Protein AF-G8PIM6-F1 (afdb_monomer)

Secondary structure (DSSP, 8-state):
--------HHHHHHHHHHHHHHHHHHHHHHHIIIIIHHHHHHH-TTSTTSS---HHHHHHHHHHHHHHHHIIIIIHHHHHHHH-S-HHHHHHHHHHHHIIIIIHHHHHHHHTT-S-HHHHHHHHHHHHHHHHHHHHHHHHHHHH-

Structure (mmCIF, N/CA/C/O backbone):
data_AF-G8PIM6-F1
#
_entry.id   AF-G8PIM6-F1
#
loop_
_atom_site.group_PDB
_atom_site.id
_atom_site.type_symbol
_atom_site.label_atom_id
_atom_site.label_alt_id
_atom_site.label_comp_id
_atom_site.label_asym_id
_atom_site.label_entity_id
_atom_site.label_seq_id
_atom_site.pdbx_PDB_ins_code
_atom_site.Cartn_x
_atom_site.Cartn_y
_atom_site.Cartn_z
_atom_site.occupancy
_atom_site.B_iso_or_equiv
_atom_site.auth_seq_id
_atom_site.auth_comp_id
_atom_site.auth_asym_id
_atom_site.auth_atom_id
_atom_site.pdbx_PDB_model_num
ATOM 1 N N . MET A 1 1 ? -19.333 8.752 31.964 1.00 38.66 1 MET A N 1
ATOM 2 C CA . MET A 1 1 ? -19.329 7.582 31.062 1.00 38.66 1 MET A CA 1
ATOM 3 C C . MET A 1 1 ? -20.083 7.972 29.807 1.00 38.66 1 MET A C 1
ATOM 5 O O . MET A 1 1 ? -21.303 8.022 29.828 1.00 38.66 1 MET A O 1
ATOM 9 N N . THR A 1 2 ? -19.367 8.372 28.760 1.00 42.97 2 THR A N 1
ATOM 10 C CA . THR A 1 2 ? -19.962 8.705 27.463 1.00 42.97 2 THR A CA 1
ATOM 11 C C . THR A 1 2 ? -20.347 7.395 26.793 1.00 42.97 2 THR A C 1
ATOM 13 O O . THR A 1 2 ? -19.487 6.557 26.529 1.00 42.97 2 THR A O 1
ATOM 16 N N . THR A 1 3 ? -21.640 7.189 26.579 1.00 43.97 3 THR A N 1
ATOM 17 C CA . THR A 1 3 ? -22.185 6.085 25.795 1.00 43.97 3 THR A CA 1
ATOM 18 C C . THR A 1 3 ? -21.666 6.205 24.363 1.00 43.97 3 THR A C 1
ATOM 20 O O . THR A 1 3 ? -22.180 6.974 23.555 1.00 43.97 3 THR A O 1
ATOM 23 N N . LEU A 1 4 ? -20.589 5.476 24.061 1.00 48.19 4 LEU A N 1
ATOM 24 C CA . LEU A 1 4 ? -20.161 5.208 22.693 1.00 48.19 4 LEU A CA 1
ATOM 25 C C . LEU A 1 4 ? -21.337 4.525 21.996 1.00 48.19 4 LEU A C 1
ATOM 27 O O . LEU A 1 4 ? -21.729 3.425 22.387 1.00 48.19 4 LEU A O 1
ATOM 31 N N . ALA A 1 5 ? -21.934 5.206 21.017 1.00 52.16 5 ALA A N 1
ATOM 32 C CA . ALA A 1 5 ? -22.929 4.606 20.144 1.00 52.16 5 ALA A CA 1
ATOM 33 C C . ALA A 1 5 ? -22.382 3.267 19.632 1.00 52.16 5 ALA A C 1
ATOM 35 O O . ALA A 1 5 ? -21.228 3.201 19.203 1.00 52.16 5 ALA A O 1
ATOM 36 N N . LEU A 1 6 ? -23.193 2.209 19.732 1.00 51.06 6 LEU A N 1
ATOM 37 C CA . LEU A 1 6 ? -22.855 0.889 19.212 1.00 51.06 6 LEU A CA 1
ATOM 38 C C . LEU A 1 6 ? -22.619 1.021 17.712 1.00 51.06 6 LEU A C 1
ATOM 40 O O . LEU A 1 6 ? -23.542 1.166 16.910 1.00 51.06 6 LEU A O 1
ATOM 44 N N . SER A 1 7 ? -21.342 1.040 17.387 1.00 63.12 7 SER A N 1
ATOM 45 C CA . SER A 1 7 ? -20.812 1.097 16.049 1.00 63.12 7 SER A CA 1
ATOM 46 C C . SER A 1 7 ? -21.284 -0.148 15.275 1.00 63.12 7 SER A C 1
ATOM 48 O O . SER A 1 7 ? -21.424 -1.228 15.855 1.00 63.12 7 SER A O 1
ATOM 50 N N . ASN A 1 8 ? -21.638 -0.008 13.992 1.00 85.44 8 ASN A N 1
ATOM 51 C CA . ASN A 1 8 ? -22.000 -1.135 13.131 1.00 85.44 8 ASN A CA 1
ATOM 52 C C . ASN A 1 8 ? -20.738 -1.590 12.381 1.00 85.44 8 ASN A C 1
ATOM 54 O O . ASN A 1 8 ? -20.451 -1.064 11.296 1.00 85.44 8 ASN A O 1
ATOM 58 N N . PRO A 1 9 ? -20.002 -2.593 12.901 1.00 87.44 9 PRO A N 1
ATOM 59 C CA . PRO A 1 9 ? -18.700 -2.981 12.367 1.00 87.44 9 PRO A CA 1
ATOM 60 C C . PRO A 1 9 ? -18.779 -3.436 10.908 1.00 87.44 9 PRO A C 1
ATOM 62 O O . PRO A 1 9 ? -17.845 -3.213 10.144 1.00 87.44 9 PRO A O 1
ATOM 65 N N . LYS A 1 10 ? -19.916 -4.000 10.475 1.00 91.62 10 LYS A N 1
ATOM 66 C CA . LYS A 1 10 ? -20.122 -4.394 9.074 1.00 91.62 10 LYS A CA 1
ATOM 67 C C . LYS A 1 10 ? -20.149 -3.177 8.155 1.00 91.62 10 LYS A C 1
ATOM 69 O O . LYS A 1 10 ? -19.496 -3.174 7.117 1.00 91.62 10 LYS A O 1
ATOM 74 N N . ARG A 1 11 ? -20.891 -2.132 8.533 1.00 93.25 11 ARG A N 1
ATOM 75 C CA . ARG A 1 11 ? -20.965 -0.890 7.749 1.00 93.25 11 ARG A CA 1
ATOM 76 C C . ARG A 1 11 ? -19.604 -0.197 7.700 1.00 93.25 11 ARG A C 1
ATOM 78 O O . ARG A 1 11 ? -19.204 0.270 6.638 1.00 93.25 11 ARG A O 1
ATOM 85 N N . ALA A 1 12 ? -18.903 -0.163 8.829 1.00 94.81 12 ALA A N 1
ATOM 86 C CA . ALA A 1 12 ? -17.561 0.393 8.934 1.00 94.81 12 ALA A CA 1
ATOM 87 C C . ALA A 1 12 ? -16.558 -0.353 8.035 1.00 94.81 12 ALA A C 1
ATOM 89 O O . ALA A 1 12 ? -15.798 0.282 7.305 1.00 94.81 12 ALA A O 1
ATOM 90 N N . PHE A 1 13 ? -16.610 -1.688 8.021 1.00 96.12 13 PHE A N 1
ATOM 91 C CA . PHE A 1 13 ? -15.768 -2.521 7.163 1.00 96.12 13 PHE A CA 1
ATOM 92 C C . PHE A 1 13 ? -16.004 -2.235 5.679 1.00 96.12 13 PHE A C 1
ATOM 94 O O . PHE A 1 13 ? -15.063 -1.929 4.954 1.00 96.12 13 PHE A O 1
ATOM 101 N N . TRP A 1 14 ? -17.259 -2.256 5.225 1.00 96.00 14 TRP A N 1
ATOM 102 C CA . TRP A 1 14 ? -17.572 -1.997 3.817 1.00 96.00 14 TRP A CA 1
ATOM 103 C C . TRP A 1 14 ? -17.249 -0.566 3.383 1.00 96.00 14 TRP A C 1
ATOM 105 O O . TRP A 1 14 ? -16.822 -0.353 2.249 1.00 96.00 14 TRP A O 1
ATOM 115 N N . LEU A 1 15 ? -17.384 0.409 4.285 1.00 96.00 15 LEU A N 1
ATOM 116 C CA . LEU A 1 15 ? -16.917 1.770 4.033 1.00 96.00 15 LEU A CA 1
ATOM 117 C C . LEU A 1 15 ? -15.394 1.811 3.848 1.00 96.00 15 LEU A C 1
ATOM 119 O O . LEU A 1 15 ? -14.918 2.470 2.928 1.00 96.00 15 LEU A O 1
ATOM 123 N N . ALA A 1 16 ? -14.633 1.091 4.679 1.00 97.50 16 ALA A N 1
ATOM 124 C CA . ALA A 1 16 ? -13.185 0.983 4.519 1.00 97.50 16 ALA A CA 1
ATOM 125 C C . ALA A 1 16 ? -12.804 0.314 3.191 1.00 97.50 16 ALA A C 1
ATOM 127 O O . ALA A 1 16 ? -11.926 0.826 2.503 1.00 97.50 16 ALA A O 1
ATOM 128 N N . VAL A 1 17 ? -13.498 -0.764 2.798 1.00 97.88 17 VAL A N 1
ATOM 129 C CA . VAL A 1 17 ? -13.296 -1.432 1.499 1.00 97.88 17 VAL A CA 1
ATOM 130 C C . VAL A 1 17 ? -13.505 -0.449 0.350 1.00 97.88 17 VAL A C 1
ATOM 132 O O . VAL A 1 17 ? -12.644 -0.345 -0.515 1.00 97.88 17 VAL A O 1
ATOM 135 N N . LEU A 1 18 ? -14.608 0.308 0.350 1.00 97.56 18 LEU A N 1
ATOM 136 C CA . LEU A 1 18 ? -14.909 1.266 -0.715 1.00 97.56 18 LEU A CA 1
ATOM 137 C C . LEU A 1 18 ? -13.858 2.381 -0.806 1.00 97.56 18 LEU A C 1
ATOM 139 O O . LEU A 1 18 ? -13.392 2.710 -1.895 1.00 97.56 18 LEU A O 1
ATOM 143 N N . LEU A 1 19 ? -13.474 2.959 0.333 1.00 98.12 19 LEU A N 1
ATOM 144 C CA . LEU A 1 19 ? -12.471 4.023 0.372 1.00 98.12 19 LEU A CA 1
ATOM 145 C C . LEU A 1 19 ? -11.092 3.517 -0.066 1.00 98.12 19 LEU A C 1
ATOM 147 O O . LEU A 1 19 ? -10.416 4.196 -0.835 1.00 98.12 19 LEU A O 1
ATOM 151 N N . ASN A 1 20 ? -10.700 2.316 0.366 1.00 98.31 20 ASN A N 1
ATOM 152 C CA . ASN A 1 20 ? -9.453 1.696 -0.071 1.00 98.31 20 ASN A CA 1
ATOM 153 C C . ASN A 1 20 ? -9.490 1.293 -1.541 1.00 98.31 20 ASN A C 1
ATOM 155 O O . ASN A 1 20 ? -8.467 1.410 -2.202 1.00 98.31 20 ASN A O 1
ATOM 159 N N . PHE A 1 21 ? -10.642 0.882 -2.073 1.00 97.75 21 PHE A N 1
ATOM 160 C CA . PHE A 1 21 ? -10.794 0.616 -3.500 1.00 97.75 21 PHE A CA 1
ATOM 161 C C . PHE A 1 21 ? -10.464 1.860 -4.325 1.00 97.75 21 PHE A C 1
ATOM 163 O O . PHE A 1 21 ? -9.625 1.795 -5.219 1.00 97.75 21 PHE A O 1
ATOM 170 N N . LEU A 1 22 ? -11.049 3.009 -3.972 1.00 97.56 22 LEU A N 1
ATOM 171 C CA . LEU A 1 22 ? -10.759 4.281 -4.637 1.00 97.56 22 LEU A CA 1
ATOM 172 C C . LEU A 1 22 ? -9.296 4.705 -4.462 1.00 97.56 22 LEU A C 1
ATOM 174 O O . LEU A 1 22 ? -8.651 5.096 -5.432 1.00 97.56 22 LEU A O 1
ATOM 178 N N . TRP A 1 23 ? -8.775 4.628 -3.236 1.00 98.00 23 TRP A N 1
ATOM 179 C CA . TRP A 1 23 ? -7.416 5.057 -2.913 1.00 98.00 23 TRP A CA 1
ATOM 180 C C . TRP A 1 23 ? -6.348 4.220 -3.623 1.00 98.00 23 TRP A C 1
ATOM 182 O O . TRP A 1 23 ? -5.474 4.784 -4.277 1.00 98.00 23 TRP A O 1
ATOM 192 N N . ILE A 1 24 ? -6.428 2.891 -3.513 1.00 97.25 24 ILE A N 1
ATOM 193 C CA . ILE A 1 24 ? -5.431 1.977 -4.078 1.00 97.25 24 ILE A CA 1
ATOM 194 C C . ILE A 1 24 ? -5.437 2.079 -5.599 1.00 97.25 24 ILE A C 1
ATOM 196 O O . ILE A 1 24 ? -4.378 2.318 -6.158 1.00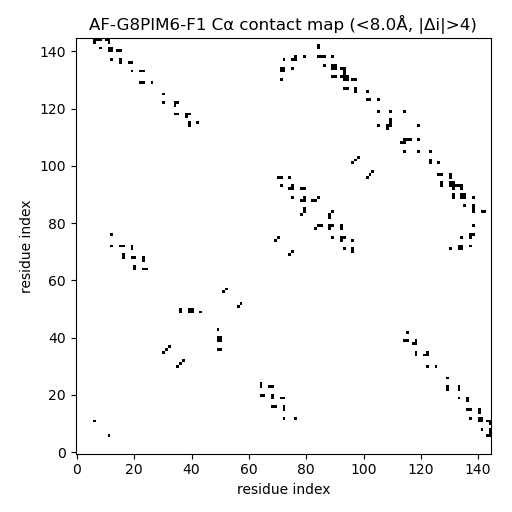 97.25 24 ILE A O 1
ATOM 200 N N . ASN A 1 25 ? -6.603 2.032 -6.259 1.00 95.69 25 ASN A N 1
ATOM 201 C CA . ASN A 1 25 ? -6.664 2.173 -7.720 1.00 95.69 25 ASN A CA 1
ATOM 202 C C . ASN A 1 25 ? -6.082 3.524 -8.176 1.00 95.69 25 ASN A C 1
ATOM 204 O O . ASN A 1 25 ? -5.278 3.580 -9.102 1.00 95.69 25 ASN A O 1
ATOM 208 N N . ALA A 1 26 ? -6.447 4.634 -7.521 1.00 95.81 26 ALA A N 1
ATOM 209 C CA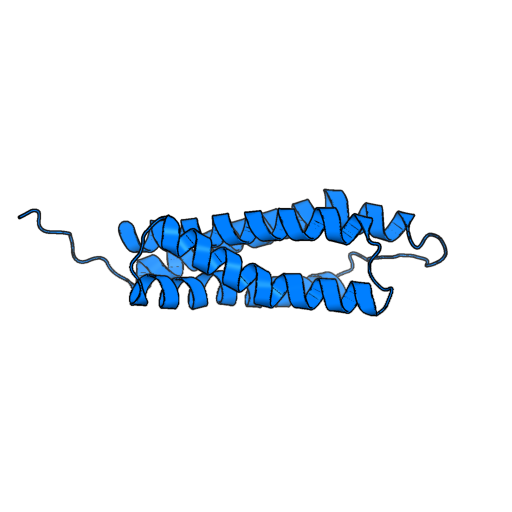 . ALA A 1 26 ? -5.924 5.952 -7.887 1.00 95.81 26 ALA A CA 1
ATOM 210 C C . ALA A 1 26 ? -4.398 6.048 -7.702 1.00 95.81 26 ALA A C 1
ATOM 212 O O . ALA A 1 26 ? -3.701 6.609 -8.550 1.00 95.81 26 ALA A O 1
ATOM 213 N N . SER A 1 27 ? -3.884 5.492 -6.604 1.00 96.44 27 SER A N 1
ATOM 214 C CA . SER A 1 27 ? -2.455 5.468 -6.285 1.00 96.44 27 SER A CA 1
ATOM 215 C C . SER A 1 27 ? -1.663 4.549 -7.224 1.00 96.44 27 SER A C 1
ATOM 217 O O . SER A 1 27 ? -0.623 4.964 -7.737 1.00 96.44 27 SER A O 1
ATOM 219 N N . GLU A 1 28 ? -2.172 3.352 -7.523 1.00 93.25 28 GLU A N 1
ATOM 220 C CA . GLU A 1 28 ? -1.612 2.395 -8.484 1.00 93.25 28 GLU A CA 1
ATOM 221 C C . GLU A 1 28 ? -1.535 3.019 -9.888 1.00 93.25 28 GLU A C 1
ATOM 223 O O . GLU A 1 28 ? -0.450 3.057 -10.472 1.00 93.25 28 GLU A O 1
ATOM 228 N N . VAL A 1 29 ? -2.627 3.615 -10.392 1.00 93.12 29 VAL A N 1
ATOM 229 C CA . VAL A 1 29 ? -2.657 4.358 -11.672 1.00 93.12 29 VAL A CA 1
ATOM 230 C C . VAL A 1 29 ? -1.619 5.462 -11.688 1.00 93.12 29 VAL A C 1
ATOM 232 O O . VAL A 1 29 ? -0.796 5.524 -12.604 1.00 93.12 29 VAL A O 1
ATOM 235 N N . PHE A 1 30 ? -1.618 6.323 -10.675 1.00 95.06 30 PHE A N 1
ATOM 236 C CA . PHE A 1 30 ? -0.667 7.420 -10.616 1.00 95.06 30 PHE A CA 1
ATOM 237 C C . PHE A 1 30 ? 0.779 6.911 -10.613 1.00 95.06 30 PHE A C 1
ATOM 239 O O . PHE A 1 30 ? 1.576 7.312 -11.461 1.00 95.06 30 PHE A O 1
ATOM 246 N N . ARG A 1 31 ? 1.120 5.991 -9.705 1.00 94.50 31 ARG A N 1
ATOM 247 C CA . ARG A 1 31 ? 2.472 5.435 -9.569 1.00 94.50 31 ARG A CA 1
ATOM 248 C C . ARG A 1 31 ? 2.923 4.729 -10.846 1.00 94.50 31 ARG A C 1
ATOM 250 O O . ARG A 1 31 ? 4.087 4.856 -11.240 1.00 94.50 31 ARG A O 1
ATOM 257 N N . TYR A 1 32 ? 2.019 4.001 -11.493 1.00 91.81 32 TYR A N 1
ATOM 258 C CA . TYR A 1 32 ? 2.309 3.268 -12.712 1.00 91.81 32 TYR A CA 1
ATOM 259 C C . TYR A 1 32 ? 2.624 4.205 -13.880 1.00 91.81 32 TYR A C 1
ATOM 261 O O . TYR A 1 32 ? 3.702 4.107 -14.468 1.00 91.81 32 TYR A O 1
ATOM 269 N N . PHE A 1 33 ? 1.729 5.148 -14.184 1.00 93.31 33 PHE A N 1
ATOM 270 C CA . PHE A 1 33 ? 1.896 6.043 -15.330 1.00 93.31 33 PHE A CA 1
ATOM 271 C C . PHE A 1 33 ? 2.962 7.117 -15.108 1.00 93.31 33 PHE A C 1
ATOM 273 O O . PHE A 1 33 ? 3.679 7.457 -16.046 1.00 93.31 33 PHE A O 1
ATOM 280 N N . ALA A 1 34 ? 3.092 7.644 -13.889 1.00 94.69 34 ALA A N 1
ATOM 281 C CA . ALA A 1 34 ? 4.050 8.709 -13.609 1.00 94.69 34 ALA A CA 1
ATOM 282 C C . ALA A 1 34 ? 5.494 8.198 -13.497 1.00 94.69 34 ALA A C 1
ATOM 284 O O . ALA A 1 34 ? 6.420 8.929 -13.843 1.00 94.69 34 ALA A O 1
ATOM 285 N N . PHE A 1 35 ? 5.700 6.959 -13.029 1.00 93.31 35 PHE A N 1
ATOM 286 C CA . PHE A 1 35 ? 7.043 6.457 -12.718 1.00 93.31 35 PHE A CA 1
ATOM 287 C C . PHE A 1 35 ? 7.347 5.100 -13.348 1.00 93.31 35 PHE A C 1
ATOM 289 O O . PHE A 1 35 ? 8.304 4.991 -14.112 1.00 93.31 35 PHE A O 1
ATOM 296 N N . VAL A 1 36 ? 6.560 4.060 -13.053 1.00 90.50 36 VAL A N 1
ATOM 297 C CA . VAL A 1 36 ? 6.929 2.680 -13.420 1.00 90.50 36 VAL A CA 1
ATOM 298 C C . VAL A 1 36 ? 7.001 2.500 -14.935 1.00 90.50 36 VAL A C 1
ATOM 300 O O . VAL A 1 36 ? 8.025 2.050 -15.440 1.00 90.50 36 VAL A O 1
ATOM 303 N N . MET A 1 37 ? 5.959 2.876 -15.677 1.00 91.06 37 MET A N 1
ATOM 304 C CA . MET A 1 37 ? 5.926 2.714 -17.132 1.00 91.06 37 MET A CA 1
ATOM 305 C C . MET A 1 37 ? 7.041 3.514 -17.834 1.00 91.06 37 MET A C 1
ATOM 307 O O . MET A 1 37 ? 7.770 2.904 -18.621 1.00 91.06 37 MET A O 1
ATOM 311 N N . PRO A 1 38 ? 7.237 4.826 -17.573 1.00 92.06 38 PRO A N 1
ATOM 312 C CA . PRO A 1 38 ? 8.329 5.583 -18.186 1.00 92.06 38 PRO A CA 1
ATOM 313 C C . PRO A 1 38 ? 9.711 4.980 -17.918 1.00 92.06 38 PRO A C 1
ATOM 315 O O . PRO A 1 38 ? 10.515 4.856 -18.841 1.00 92.06 38 PRO A O 1
ATOM 318 N N . LEU A 1 39 ? 9.975 4.565 -16.675 1.00 91.44 39 LEU A N 1
ATOM 319 C CA . LEU A 1 39 ? 11.262 3.987 -16.285 1.00 91.44 39 LEU A CA 1
ATOM 320 C C . LEU A 1 39 ? 11.489 2.595 -16.888 1.00 91.44 39 LEU A C 1
ATOM 322 O O . LEU A 1 39 ? 12.602 2.268 -17.286 1.00 91.44 39 LEU A O 1
ATOM 326 N N . MET A 1 40 ? 10.444 1.772 -16.989 1.00 88.75 40 MET A N 1
ATOM 327 C CA . MET A 1 40 ? 10.541 0.460 -17.632 1.00 88.75 40 MET A CA 1
ATOM 328 C C . MET A 1 40 ? 10.788 0.588 -19.137 1.00 88.75 40 MET A C 1
ATOM 330 O O . MET A 1 40 ? 11.612 -0.139 -19.687 1.00 88.75 40 MET A O 1
ATOM 334 N N . ARG A 1 41 ? 10.122 1.539 -19.802 1.00 90.50 41 ARG A N 1
ATOM 335 C CA . ARG A 1 41 ? 10.326 1.810 -21.233 1.00 90.50 41 ARG A CA 1
ATOM 336 C C . ARG A 1 41 ? 11.721 2.355 -21.526 1.00 90.50 41 ARG A C 1
ATOM 338 O O . ARG A 1 41 ? 12.323 1.949 -22.513 1.00 90.50 41 ARG A O 1
ATOM 345 N N . SER A 1 42 ? 12.249 3.235 -20.675 1.00 89.88 42 SER A N 1
ATOM 346 C CA . SER A 1 42 ? 13.610 3.755 -20.847 1.00 89.88 42 SER A CA 1
ATOM 347 C C . SER A 1 42 ? 14.687 2.704 -20.570 1.00 89.88 42 SER A C 1
ATOM 349 O O . SER A 1 42 ? 15.740 2.740 -21.200 1.00 89.88 42 SER A O 1
ATOM 351 N N . ALA A 1 43 ? 14.426 1.752 -19.670 1.00 87.12 43 ALA A N 1
ATOM 352 C CA . ALA A 1 43 ? 15.357 0.674 -19.350 1.00 87.12 43 ALA A CA 1
ATOM 353 C C . ALA A 1 43 ? 15.348 -0.486 -20.360 1.00 87.12 43 ALA A C 1
ATOM 355 O O . ALA A 1 43 ? 16.330 -1.221 -20.454 1.00 87.12 43 ALA A O 1
ATOM 356 N N . LEU A 1 44 ? 14.257 -0.664 -21.110 1.00 86.00 44 LEU A N 1
ATOM 357 C CA . LEU A 1 44 ? 14.091 -1.747 -22.085 1.00 86.00 44 LEU A CA 1
ATOM 358 C C . LEU A 1 44 ? 13.766 -1.213 -23.494 1.00 86.00 44 LEU A C 1
ATOM 360 O O . LEU A 1 44 ? 12.776 -1.640 -24.090 1.00 86.00 44 LEU A O 1
ATOM 364 N N . PRO A 1 45 ? 14.588 -0.310 -24.066 1.00 84.19 45 PRO A N 1
ATOM 365 C CA . PRO A 1 45 ? 14.284 0.343 -25.342 1.00 84.19 45 PRO A CA 1
ATOM 366 C C . PRO A 1 45 ? 14.244 -0.635 -26.526 1.00 84.19 45 PRO A C 1
ATOM 368 O O . PRO A 1 45 ? 13.589 -0.369 -27.528 1.00 84.19 45 PRO A O 1
ATOM 371 N N . GLN A 1 46 ? 14.932 -1.774 -26.412 1.00 85.62 46 GLN A N 1
ATOM 372 C CA . GLN A 1 46 ? 14.944 -2.838 -27.418 1.00 85.62 46 GLN A CA 1
ATOM 373 C C . GLN A 1 46 ? 13.652 -3.669 -27.474 1.00 85.62 46 GLN A C 1
ATOM 375 O O . GLN A 1 46 ? 13.438 -4.384 -28.452 1.00 85.62 46 GLN A O 1
ATOM 380 N N . ILE A 1 47 ? 12.806 -3.623 -26.439 1.00 83.56 47 ILE A N 1
ATOM 381 C CA . ILE A 1 47 ? 11.546 -4.369 -26.416 1.00 83.56 47 ILE A CA 1
ATOM 382 C C . ILE A 1 47 ? 10.447 -3.447 -26.945 1.00 83.56 47 ILE A C 1
ATOM 384 O O . ILE A 1 47 ? 10.171 -2.387 -26.385 1.00 83.56 47 ILE A O 1
ATOM 388 N N . HIS A 1 48 ? 9.811 -3.850 -28.041 1.00 79.00 48 HIS A N 1
ATOM 389 C CA . HIS A 1 48 ? 8.690 -3.100 -28.592 1.00 79.00 48 HIS A CA 1
ATOM 390 C C . HIS A 1 48 ? 7.471 -3.230 -27.665 1.00 79.00 48 HIS A C 1
ATOM 392 O O . HIS A 1 48 ? 7.140 -4.331 -27.232 1.00 79.00 48 HIS A O 1
ATOM 398 N N . ASP A 1 49 ? 6.803 -2.110 -27.382 1.00 81.88 49 ASP A N 1
ATOM 399 C CA . ASP A 1 49 ? 5.584 -2.047 -26.560 1.00 81.88 49 ASP A CA 1
ATOM 400 C C . ASP A 1 49 ? 5.740 -2.589 -25.120 1.00 81.88 49 ASP A C 1
ATOM 402 O O . ASP A 1 49 ? 4.921 -3.353 -24.607 1.00 81.88 49 ASP A O 1
ATOM 406 N N . VAL A 1 50 ? 6.813 -2.180 -24.431 1.00 80.50 50 VAL A N 1
ATOM 407 C CA . VAL A 1 50 ? 6.976 -2.460 -22.995 1.00 80.50 50 VAL A CA 1
ATOM 408 C C . VAL A 1 50 ? 5.835 -1.828 -22.204 1.00 80.50 50 VAL A C 1
ATOM 410 O O . VAL A 1 50 ? 5.586 -0.617 -22.281 1.00 80.50 50 VAL A O 1
ATOM 413 N N . ALA A 1 51 ? 5.217 -2.667 -21.371 1.00 76.06 51 ALA A N 1
ATOM 414 C CA . ALA A 1 51 ? 4.102 -2.315 -20.502 1.00 76.06 51 ALA A CA 1
ATOM 415 C C . ALA A 1 51 ? 2.850 -1.876 -21.309 1.00 76.06 51 ALA A C 1
ATOM 417 O O . ALA A 1 51 ? 2.442 -0.712 -21.258 1.00 76.06 51 ALA A O 1
ATOM 418 N N . PRO A 1 52 ? 2.246 -2.794 -22.092 1.00 84.69 52 PRO A N 1
ATOM 419 C CA . PRO A 1 52 ? 1.124 -2.467 -22.966 1.00 84.69 52 PRO A CA 1
ATOM 420 C C . PRO A 1 52 ? -0.161 -2.260 -22.161 1.00 84.69 52 PRO A C 1
ATOM 422 O O . PRO A 1 52 ? -0.568 -3.138 -21.405 1.00 84.69 52 PRO A O 1
ATOM 425 N N . MET A 1 53 ? -0.848 -1.131 -22.359 1.00 84.00 53 MET A N 1
ATOM 426 C CA . MET A 1 53 ? -2.151 -0.842 -21.732 1.00 84.00 53 MET A CA 1
ATOM 427 C C . MET A 1 53 ? -3.314 -1.296 -22.604 1.00 84.00 53 MET A C 1
ATOM 429 O O . MET A 1 53 ? -4.146 -0.504 -23.042 1.00 84.00 53 MET A O 1
ATOM 433 N N . ASN A 1 54 ? -3.353 -2.596 -22.878 1.00 90.00 54 ASN A N 1
ATOM 434 C CA . ASN A 1 54 ? -4.487 -3.227 -23.535 1.00 90.00 54 ASN A CA 1
ATOM 435 C C . ASN A 1 54 ? -5.466 -3.812 -22.504 1.00 90.00 54 ASN A C 1
ATOM 437 O O . ASN A 1 54 ? -5.161 -3.942 -21.317 1.00 90.00 54 ASN A O 1
ATOM 441 N N . LEU A 1 55 ? -6.665 -4.164 -22.970 1.00 89.62 55 LEU A N 1
ATOM 442 C CA . LEU A 1 55 ? -7.732 -4.675 -22.111 1.00 89.62 55 LEU A CA 1
ATOM 443 C C . LEU A 1 55 ? -7.313 -5.918 -21.293 1.00 89.62 55 LEU A C 1
ATOM 445 O O . LEU A 1 55 ? -7.597 -5.931 -20.097 1.00 89.62 55 LEU A O 1
ATOM 449 N N . P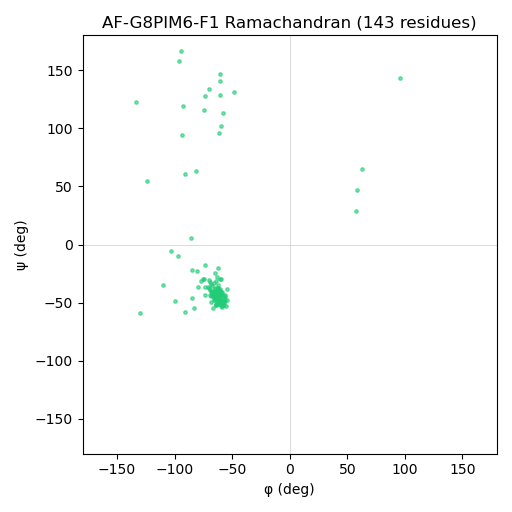RO A 1 56 ? -6.608 -6.928 -21.851 1.00 91.62 56 PRO A N 1
ATOM 450 C CA . PRO A 1 56 ? -6.098 -8.052 -21.062 1.00 91.62 56 PRO A CA 1
ATOM 451 C C . PRO A 1 56 ? -5.227 -7.644 -19.872 1.00 91.62 56 PRO A C 1
ATOM 453 O O . PRO A 1 56 ? -5.468 -8.112 -18.760 1.00 91.62 56 PRO A O 1
ATOM 456 N N . VAL A 1 57 ? -4.255 -6.749 -20.077 1.00 87.62 57 VAL A N 1
ATOM 457 C CA . VAL A 1 57 ? -3.387 -6.272 -18.989 1.00 87.62 57 VAL A CA 1
ATOM 458 C C . VAL A 1 57 ? -4.198 -5.501 -17.954 1.00 87.62 57 VAL A C 1
ATOM 460 O O . VAL A 1 57 ? -4.035 -5.736 -16.760 1.00 87.62 57 VAL A O 1
ATOM 463 N N . PHE A 1 58 ? -5.129 -4.656 -18.397 1.00 87.25 58 PHE A N 1
ATOM 464 C CA . PHE A 1 58 ? -6.002 -3.909 -17.495 1.00 87.25 58 PHE A CA 1
ATOM 465 C C . PHE A 1 58 ? -6.900 -4.824 -16.645 1.00 87.25 58 PHE A C 1
ATOM 467 O O . PHE A 1 58 ? -7.100 -4.562 -15.464 1.00 87.25 58 PHE A O 1
ATOM 474 N N . MET A 1 59 ? -7.401 -5.934 -17.200 1.00 90.06 59 MET A N 1
ATOM 475 C CA . MET A 1 59 ? -8.191 -6.917 -16.443 1.00 90.06 59 MET A CA 1
ATOM 476 C C . MET A 1 59 ? -7.359 -7.638 -15.378 1.00 90.06 59 MET A C 1
ATOM 478 O O . MET A 1 59 ? -7.812 -7.783 -14.243 1.00 90.06 59 MET A O 1
ATOM 482 N N . VAL A 1 60 ? -6.141 -8.075 -15.721 1.00 91.44 60 VAL A N 1
ATOM 483 C CA . VAL A 1 60 ? -5.219 -8.694 -14.751 1.00 91.44 60 VAL A CA 1
ATOM 484 C C . VAL A 1 60 ? -4.862 -7.704 -13.647 1.00 91.44 60 VAL A C 1
ATOM 486 O O . VAL A 1 60 ? -4.808 -8.069 -12.475 1.00 91.44 60 VAL A O 1
ATOM 489 N N . TRP A 1 61 ? -4.674 -6.441 -14.010 1.00 90.62 61 TRP A N 1
ATOM 490 C CA . TRP A 1 61 ? -4.375 -5.387 -13.058 1.00 90.62 61 TRP A CA 1
ATOM 491 C C . TRP A 1 61 ? -5.564 -5.068 -12.141 1.00 90.62 61 TRP A C 1
ATOM 493 O O . TRP A 1 61 ? -5.394 -4.997 -10.932 1.00 90.62 61 TRP A O 1
ATOM 503 N N . GLY A 1 62 ? -6.793 -5.042 -12.663 1.00 90.88 62 GLY A N 1
ATOM 504 C CA . GLY A 1 62 ? -7.995 -4.920 -11.831 1.00 90.88 62 GLY A CA 1
ATOM 505 C C . GLY A 1 62 ? -8.185 -6.093 -10.856 1.00 90.88 62 GLY A C 1
ATOM 506 O O . GLY A 1 62 ? -8.637 -5.900 -9.723 1.00 90.88 62 GLY A O 1
ATOM 507 N N . LEU A 1 63 ? -7.809 -7.316 -11.254 1.00 93.81 63 LEU A N 1
ATOM 508 C CA . LEU A 1 63 ? -7.778 -8.470 -10.345 1.00 93.81 63 LEU A CA 1
ATOM 509 C C . LEU A 1 63 ? -6.731 -8.281 -9.242 1.00 93.81 63 LEU A C 1
ATOM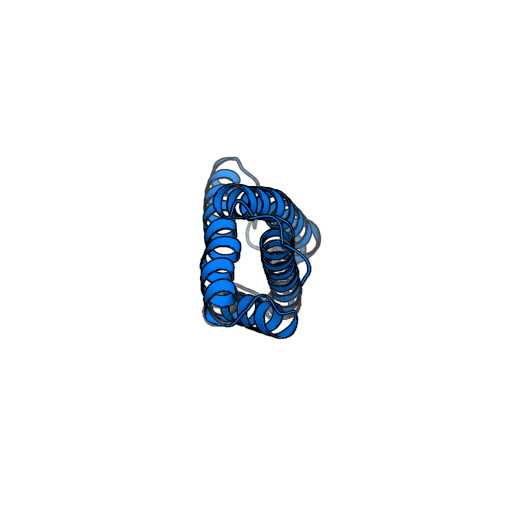 511 O O . LEU A 1 63 ? -7.030 -8.527 -8.072 1.00 93.81 63 LEU A O 1
ATOM 515 N N . TRP A 1 64 ? -5.532 -7.824 -9.606 1.00 93.44 64 TRP A N 1
ATOM 516 C CA . TRP A 1 64 ? -4.468 -7.501 -8.659 1.00 93.44 64 TRP A CA 1
ATOM 517 C C . TRP A 1 64 ? -4.917 -6.443 -7.645 1.00 93.44 64 TRP A C 1
ATOM 519 O O . TRP A 1 64 ? -4.860 -6.703 -6.444 1.00 93.44 64 TRP A O 1
ATOM 529 N N . ASP A 1 65 ? -5.474 -5.325 -8.107 1.00 93.44 65 ASP A N 1
ATOM 530 C CA . ASP A 1 65 ? -5.969 -4.245 -7.249 1.00 93.44 65 ASP A CA 1
ATOM 531 C C . ASP A 1 65 ? -7.073 -4.729 -6.311 1.00 93.44 65 ASP A C 1
ATOM 533 O O . ASP A 1 65 ? -7.105 -4.369 -5.135 1.00 93.44 65 ASP A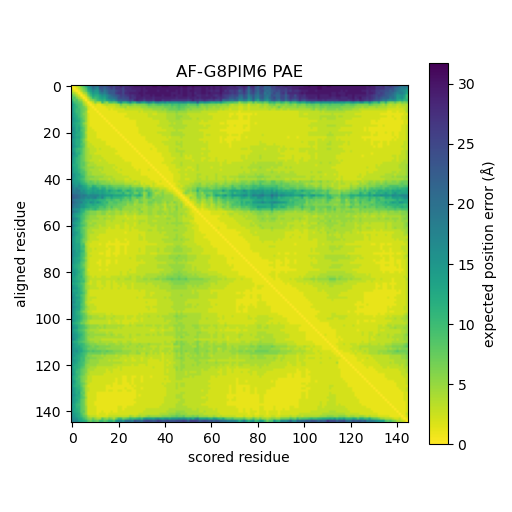 O 1
ATOM 537 N N . THR A 1 66 ? -7.952 -5.613 -6.787 1.00 94.06 66 THR A N 1
ATOM 538 C CA . THR A 1 66 ? -8.991 -6.219 -5.947 1.00 94.06 66 THR A CA 1
ATOM 539 C C . THR A 1 66 ? -8.375 -7.036 -4.809 1.00 94.06 66 THR A C 1
ATOM 541 O O . THR A 1 66 ? -8.756 -6.864 -3.647 1.00 94.06 66 THR A O 1
ATOM 544 N N . VAL A 1 67 ? -7.395 -7.894 -5.111 1.00 94.81 67 VAL A N 1
ATOM 545 C CA . VAL A 1 67 ? -6.660 -8.664 -4.092 1.00 94.81 67 VAL A CA 1
ATOM 546 C C . VAL A 1 67 ? -5.970 -7.722 -3.106 1.00 94.81 67 VAL A C 1
ATOM 548 O O . VAL A 1 67 ? -6.040 -7.940 -1.894 1.00 94.81 67 VAL A O 1
ATOM 551 N N . LEU A 1 68 ? -5.361 -6.649 -3.606 1.00 95.75 68 LEU A N 1
ATOM 552 C CA . LEU A 1 68 ? -4.633 -5.676 -2.802 1.00 95.75 68 LEU A CA 1
ATOM 553 C C . LEU A 1 68 ? -5.557 -4.901 -1.861 1.00 95.75 68 LEU A C 1
ATOM 555 O O . LEU A 1 68 ? -5.236 -4.739 -0.687 1.00 95.75 68 LEU A O 1
ATOM 559 N N . VAL A 1 69 ? -6.747 -4.513 -2.322 1.00 97.69 69 VAL A N 1
ATOM 560 C CA . VAL A 1 69 ? -7.787 -3.880 -1.497 1.00 97.69 69 VAL A CA 1
ATOM 561 C C . VAL A 1 69 ? -8.239 -4.805 -0.375 1.00 97.69 69 VAL A C 1
ATOM 563 O O . VAL A 1 69 ? -8.352 -4.360 0.772 1.00 97.69 69 VAL A O 1
ATOM 566 N N . PHE A 1 70 ? -8.468 -6.089 -0.661 1.00 95.94 70 PHE A N 1
ATOM 567 C CA . PHE A 1 70 ? -8.853 -7.055 0.368 1.00 95.94 70 PHE A CA 1
ATOM 568 C C . PHE A 1 70 ? -7.718 -7.353 1.347 1.00 95.94 70 PHE A C 1
ATOM 570 O O . PHE A 1 70 ? -7.976 -7.435 2.547 1.00 95.94 70 PHE A O 1
ATOM 577 N N . ALA A 1 71 ? -6.472 -7.456 0.884 1.00 94.81 71 ALA A N 1
ATOM 578 C CA . ALA A 1 71 ? -5.316 -7.622 1.758 1.00 94.81 71 ALA A CA 1
ATOM 579 C C . ALA A 1 71 ? -5.123 -6.387 2.654 1.00 94.81 71 ALA A C 1
ATOM 581 O O . ALA A 1 71 ? -5.088 -6.507 3.879 1.00 94.81 71 ALA A O 1
ATOM 582 N N . ALA A 1 72 ? -5.088 -5.192 2.059 1.00 96.81 72 ALA A N 1
ATOM 583 C CA . ALA A 1 72 ? -4.905 -3.926 2.759 1.00 96.81 72 ALA A CA 1
ATOM 584 C C . ALA A 1 72 ? -6.034 -3.640 3.753 1.00 96.81 72 ALA A C 1
ATOM 586 O O . ALA A 1 72 ? -5.776 -3.153 4.852 1.00 96.81 72 ALA A O 1
ATOM 587 N N . THR A 1 73 ? -7.280 -3.966 3.405 1.00 97.81 73 THR A N 1
ATOM 588 C CA . THR A 1 73 ? -8.440 -3.728 4.273 1.00 97.81 73 THR A CA 1
ATOM 589 C C . THR A 1 73 ? -8.615 -4.840 5.299 1.00 97.81 73 THR A C 1
ATOM 591 O O . THR A 1 73 ? -8.658 -4.566 6.494 1.00 97.81 73 THR A O 1
ATOM 594 N N . GLY A 1 74 ? -8.694 -6.093 4.853 1.00 96.31 74 GLY A N 1
ATOM 595 C CA . GLY A 1 74 ? -9.009 -7.254 5.683 1.00 96.31 74 GLY A CA 1
ATOM 596 C C . GLY A 1 74 ? -7.916 -7.589 6.692 1.00 96.31 74 GLY A C 1
ATOM 597 O O . GLY A 1 74 ? -8.208 -7.715 7.880 1.00 96.31 74 GLY A O 1
ATOM 598 N N . LEU A 1 75 ? -6.651 -7.669 6.260 1.00 95.88 75 LEU A N 1
ATOM 599 C CA . LEU A 1 75 ? -5.550 -7.974 7.182 1.00 95.88 75 LEU A CA 1
ATOM 600 C C . LEU A 1 75 ? -5.355 -6.842 8.190 1.00 95.88 75 LEU A C 1
ATOM 602 O O . LEU A 1 75 ? -5.208 -7.098 9.385 1.00 95.88 75 LEU A O 1
ATOM 606 N N . SER A 1 76 ? -5.431 -5.587 7.740 1.00 97.50 76 SER A N 1
ATOM 607 C CA . SER A 1 76 ? -5.375 -4.438 8.649 1.00 97.50 76 SER A CA 1
ATOM 608 C C . SER A 1 76 ? -6.525 -4.436 9.640 1.00 97.50 76 SER A C 1
ATOM 610 O O . SER A 1 76 ? -6.303 -4.120 10.804 1.00 97.50 76 SER A O 1
ATOM 612 N N . TRP A 1 77 ? -7.737 -4.801 9.211 1.00 97.88 77 TRP A N 1
ATOM 613 C CA . TRP A 1 77 ? -8.893 -4.885 10.098 1.00 97.88 77 TRP A CA 1
ATOM 614 C C . TRP A 1 77 ? -8.639 -5.875 11.231 1.00 97.88 77 TRP A C 1
ATOM 616 O O . TRP A 1 77 ? -8.735 -5.501 12.396 1.00 97.88 77 TRP A O 1
ATOM 626 N N . VAL A 1 78 ? -8.216 -7.099 10.900 1.00 97.00 78 VAL A N 1
ATOM 627 C CA . VAL A 1 78 ? -7.913 -8.148 11.887 1.00 97.00 78 VAL A CA 1
ATOM 628 C C . VAL A 1 78 ? -6.787 -7.718 12.833 1.00 97.00 78 VAL A C 1
ATOM 630 O O . VAL A 1 78 ? -6.893 -7.885 14.049 1.00 97.00 78 VAL A O 1
ATOM 633 N N . LEU A 1 79 ? -5.713 -7.123 12.303 1.00 96.44 79 LEU A N 1
ATOM 634 C CA . LEU A 1 79 ? -4.594 -6.641 13.118 1.00 96.44 79 LEU A CA 1
ATOM 635 C C . LEU A 1 79 ? -5.026 -5.518 14.071 1.00 96.44 79 LEU A C 1
ATOM 637 O O . LEU A 1 79 ? -4.667 -5.528 15.249 1.00 96.44 79 LEU A O 1
ATOM 641 N N . LEU A 1 80 ? -5.808 -4.552 13.594 1.00 97.00 80 LEU A N 1
ATOM 642 C CA . LEU A 1 80 ? -6.271 -3.429 14.409 1.00 97.00 80 LEU A CA 1
ATOM 643 C C . LEU A 1 80 ? -7.367 -3.826 15.397 1.00 97.00 80 LEU A C 1
ATOM 645 O O . LEU A 1 80 ? -7.438 -3.240 16.475 1.00 97.00 80 LEU A O 1
ATOM 649 N N . GLU A 1 81 ? -8.185 -4.823 15.077 1.00 96.25 81 GLU A N 1
ATOM 650 C CA . GLU A 1 81 ? -9.146 -5.410 16.009 1.00 96.25 81 GLU A CA 1
ATOM 651 C C . GLU A 1 81 ? -8.417 -6.132 17.147 1.00 96.25 81 GLU A C 1
ATOM 653 O O . GLU A 1 81 ? -8.745 -5.943 18.318 1.00 96.25 81 GLU A O 1
ATOM 658 N N . ARG A 1 82 ? -7.358 -6.888 16.825 1.00 96.81 82 ARG A N 1
ATOM 659 C CA . ARG A 1 82 ? -6.583 -7.645 17.815 1.00 96.81 82 ARG A CA 1
ATOM 660 C C . ARG A 1 82 ? -5.693 -6.773 18.700 1.00 96.81 82 ARG A C 1
ATOM 662 O O . ARG A 1 82 ? -5.608 -7.021 19.901 1.00 96.81 82 ARG A O 1
ATOM 669 N N . PHE A 1 83 ? -4.993 -5.801 18.119 1.00 95.94 83 PHE A N 1
ATOM 670 C CA . PHE A 1 83 ? -3.984 -4.993 18.820 1.00 95.94 83 PHE A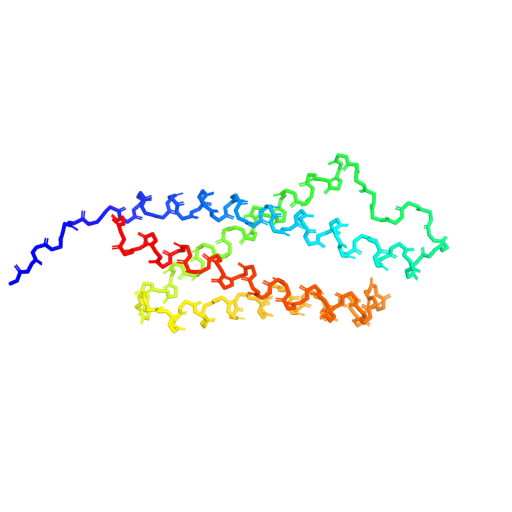 CA 1
ATOM 671 C C . PHE A 1 83 ? -4.470 -3.584 19.186 1.00 95.94 83 PHE A C 1
ATOM 673 O O . PHE A 1 83 ? -3.769 -2.843 19.877 1.00 95.94 83 PHE A O 1
ATOM 680 N N . GLY A 1 84 ? -5.667 -3.204 18.740 1.00 95.31 84 GLY A N 1
ATOM 681 C CA . GLY A 1 84 ? -6.302 -1.915 18.992 1.00 95.31 84 GLY A CA 1
ATOM 682 C C . GLY A 1 84 ? -6.086 -0.890 17.861 1.00 95.31 84 GLY A C 1
ATOM 683 O O . GLY A 1 84 ? -4.984 -0.795 17.304 1.00 95.31 84 GLY A O 1
ATOM 684 N N . PRO A 1 85 ? -7.091 -0.040 17.553 1.00 95.81 85 PRO A N 1
ATOM 685 C CA . PRO A 1 85 ? -7.069 0.896 16.425 1.00 95.81 85 PRO A CA 1
ATOM 686 C C . PRO A 1 85 ? -6.289 2.188 16.743 1.00 95.81 85 PRO A C 1
ATOM 688 O O . PRO A 1 85 ? -6.837 3.297 16.778 1.00 95.81 85 PRO A O 1
ATOM 691 N N . THR A 1 86 ? -4.987 2.077 17.012 1.00 97.06 86 THR A N 1
ATOM 692 C CA . THR A 1 86 ? -4.075 3.216 17.242 1.00 97.06 86 THR A CA 1
ATOM 693 C C . THR A 1 86 ? -3.317 3.595 15.963 1.00 97.06 86 THR A C 1
ATOM 695 O O . THR A 1 86 ? -3.181 2.773 15.062 1.00 97.06 86 THR A O 1
ATOM 698 N N . ASN A 1 87 ? -2.814 4.837 15.859 1.00 97.38 87 ASN A N 1
ATOM 699 C CA . ASN A 1 87 ? -1.994 5.249 14.701 1.00 97.38 87 ASN A CA 1
ATOM 700 C C . ASN A 1 87 ? -0.749 4.366 14.573 1.00 97.38 87 ASN A C 1
ATOM 702 O O . ASN A 1 87 ? -0.425 3.911 13.486 1.00 97.38 87 ASN A O 1
ATOM 706 N N . ARG A 1 88 ? -0.097 4.075 15.703 1.00 98.06 88 ARG A N 1
ATOM 707 C CA . ARG A 1 88 ? 1.082 3.210 15.764 1.00 98.06 88 ARG A CA 1
ATOM 708 C C . ARG A 1 88 ? 0.803 1.823 15.180 1.00 98.06 88 ARG A C 1
ATOM 710 O O . ARG A 1 88 ? 1.556 1.365 14.331 1.00 98.06 88 ARG A O 1
ATOM 717 N N . ASN A 1 89 ? -0.295 1.185 15.584 1.00 97.75 89 ASN A N 1
ATOM 718 C CA . ASN A 1 89 ? -0.639 -0.143 15.076 1.00 97.75 89 ASN A CA 1
ATOM 719 C C . ASN A 1 89 ? -1.040 -0.109 13.596 1.00 97.75 89 ASN A C 1
ATOM 721 O O . ASN A 1 89 ? -0.730 -1.049 12.873 1.00 97.75 89 ASN A O 1
ATOM 725 N N . ALA A 1 90 ? -1.662 0.978 13.122 1.00 97.94 90 ALA A N 1
ATOM 726 C CA . ALA A 1 90 ? -1.961 1.152 11.699 1.00 97.94 90 ALA A CA 1
ATOM 727 C C . ALA A 1 90 ? -0.676 1.265 10.862 1.00 97.94 90 ALA A C 1
ATOM 729 O O . ALA A 1 90 ? -0.571 0.625 9.816 1.00 97.94 90 ALA A O 1
ATOM 730 N N . LEU A 1 91 ? 0.330 1.999 11.354 1.00 98.19 91 LEU A N 1
ATOM 731 C CA . LEU A 1 91 ? 1.646 2.084 10.712 1.00 98.19 91 LEU A CA 1
ATOM 732 C C . LEU A 1 91 ? 2.344 0.718 10.645 1.00 98.19 91 LEU A C 1
ATOM 734 O O . LEU A 1 91 ? 2.931 0.378 9.618 1.00 98.19 91 LEU A O 1
ATOM 738 N N . TYR A 1 92 ? 2.261 -0.080 11.714 1.00 98.19 92 TYR A N 1
ATOM 739 C CA . TYR A 1 92 ? 2.820 -1.434 11.726 1.00 98.19 92 TYR A CA 1
ATOM 740 C C . TYR A 1 92 ? 2.073 -2.382 10.791 1.00 98.19 92 TYR A C 1
ATOM 742 O O . TYR A 1 92 ? 2.722 -3.108 10.045 1.00 98.19 92 TYR A O 1
ATOM 750 N N . ALA A 1 93 ? 0.739 -2.341 10.773 1.00 97.94 93 ALA A N 1
ATOM 751 C CA . ALA A 1 93 ? -0.062 -3.137 9.847 1.00 97.94 93 ALA A CA 1
ATOM 752 C C . ALA A 1 93 ? 0.270 -2.794 8.386 1.00 97.94 93 ALA A C 1
ATOM 754 O O . ALA A 1 93 ? 0.556 -3.690 7.597 1.00 97.94 93 ALA A O 1
ATOM 755 N N . GLY A 1 94 ? 0.327 -1.501 8.047 1.00 98.00 94 GLY A N 1
ATOM 756 C CA . GLY A 1 94 ? 0.657 -1.051 6.692 1.00 98.00 94 GLY A CA 1
ATOM 757 C C . GLY A 1 94 ? 2.070 -1.437 6.278 1.00 98.00 94 GLY A C 1
ATOM 758 O O . GLY A 1 94 ? 2.268 -1.957 5.186 1.00 98.00 94 GLY A O 1
ATOM 759 N N . SER A 1 95 ? 3.041 -1.284 7.181 1.00 98.25 95 SER A N 1
ATOM 760 C CA . SER A 1 95 ? 4.417 -1.734 6.944 1.00 98.25 95 SER A CA 1
ATOM 761 C C . SER A 1 95 ? 4.515 -3.253 6.765 1.00 98.25 95 SER A C 1
ATOM 763 O O . SER A 1 95 ? 5.261 -3.715 5.908 1.00 98.25 95 SER A O 1
ATOM 765 N N . ALA A 1 96 ? 3.753 -4.042 7.528 1.00 97.38 96 ALA A N 1
ATOM 766 C CA . ALA A 1 96 ? 3.746 -5.499 7.402 1.00 97.38 96 ALA A CA 1
ATOM 767 C C . ALA A 1 96 ? 3.136 -5.958 6.067 1.00 97.38 96 ALA A C 1
ATOM 769 O O . ALA A 1 96 ? 3.691 -6.830 5.398 1.00 97.38 96 ALA A O 1
ATOM 770 N N . ILE A 1 97 ? 2.030 -5.343 5.643 1.00 97.00 97 ILE A N 1
ATOM 771 C CA . ILE A 1 97 ? 1.397 -5.629 4.347 1.00 97.00 97 ILE A CA 1
ATOM 772 C C . ILE A 1 97 ? 2.321 -5.202 3.203 1.00 97.00 97 ILE A C 1
ATOM 774 O O . ILE A 1 97 ? 2.562 -5.975 2.282 1.00 97.00 97 ILE A O 1
ATOM 778 N N . TRP A 1 98 ? 2.925 -4.017 3.295 1.00 97.88 98 TRP A N 1
ATOM 779 C CA . TRP A 1 98 ? 3.915 -3.556 2.325 1.00 97.88 98 TRP A CA 1
ATOM 780 C C . TRP A 1 98 ? 5.099 -4.522 2.189 1.00 97.88 98 TRP A C 1
ATOM 782 O O . TRP A 1 98 ? 5.474 -4.887 1.075 1.00 97.88 98 TRP A O 1
ATOM 792 N N . ALA A 1 99 ? 5.662 -4.978 3.310 1.00 96.94 99 ALA A N 1
ATOM 793 C CA . ALA A 1 99 ? 6.784 -5.909 3.299 1.00 96.94 99 ALA A CA 1
ATOM 794 C C . ALA A 1 99 ? 6.406 -7.272 2.693 1.00 96.94 99 ALA A C 1
ATOM 796 O O . ALA A 1 99 ? 7.192 -7.871 1.965 1.00 96.94 99 ALA A O 1
ATOM 797 N N . THR A 1 100 ? 5.199 -7.765 2.964 1.00 94.94 100 THR A N 1
ATOM 798 C CA . THR A 1 100 ? 4.760 -9.086 2.487 1.00 94.94 100 THR A CA 1
ATOM 799 C C . THR A 1 100 ? 4.310 -9.080 1.029 1.00 94.94 100 THR A C 1
ATOM 801 O O . THR A 1 100 ? 4.581 -10.036 0.312 1.00 94.94 100 THR A O 1
ATOM 804 N N . VAL A 1 101 ? 3.659 -8.012 0.569 1.00 93.94 101 VAL A N 1
ATOM 805 C CA . VAL A 1 101 ? 3.135 -7.922 -0.801 1.00 93.94 101 VAL A CA 1
ATOM 806 C C . VAL A 1 101 ? 4.168 -7.300 -1.737 1.00 93.94 101 VAL A C 1
ATOM 808 O O . VAL A 1 101 ? 4.586 -7.923 -2.710 1.00 93.94 101 VAL A O 1
ATOM 811 N N . PHE A 1 102 ? 4.614 -6.079 -1.442 1.00 94.94 102 PHE A N 1
ATOM 812 C CA . PHE A 1 102 ? 5.425 -5.302 -2.376 1.00 94.94 102 PHE A CA 1
ATOM 813 C C . PHE A 1 102 ? 6.907 -5.632 -2.296 1.00 94.94 102 PHE A C 1
ATOM 815 O O . PHE A 1 102 ? 7.530 -5.812 -3.338 1.00 94.94 102 PHE A O 1
ATOM 822 N N . VAL A 1 103 ? 7.490 -5.716 -1.097 1.00 95.38 103 VAL A N 1
ATOM 823 C CA . VAL A 1 103 ? 8.935 -5.978 -0.981 1.00 95.38 103 VAL A CA 1
ATOM 824 C C . VAL A 1 103 ? 9.278 -7.344 -1.566 1.00 95.38 103 VAL A C 1
ATOM 826 O O . VAL A 1 103 ? 10.193 -7.427 -2.378 1.00 95.38 103 VAL A O 1
ATOM 829 N N . ILE A 1 104 ? 8.510 -8.390 -1.245 1.00 93.75 104 ILE A N 1
ATOM 830 C CA . ILE A 1 104 ? 8.721 -9.728 -1.821 1.00 93.75 104 ILE A CA 1
ATOM 831 C C . ILE A 1 104 ? 8.585 -9.704 -3.352 1.00 93.75 104 ILE A C 1
ATOM 833 O O . ILE A 1 104 ? 9.477 -10.197 -4.044 1.00 93.75 104 ILE A O 1
ATOM 837 N N . LEU A 1 105 ? 7.519 -9.095 -3.888 1.00 92.12 105 LEU A N 1
ATOM 838 C CA . LEU A 1 105 ? 7.295 -8.996 -5.335 1.00 92.12 105 LEU A CA 1
ATOM 839 C C . LEU A 1 105 ? 8.447 -8.271 -6.047 1.00 92.12 105 LEU A C 1
ATOM 841 O O . LEU A 1 105 ? 9.036 -8.802 -6.988 1.00 92.12 105 LEU A O 1
ATOM 845 N N . TRP A 1 106 ? 8.783 -7.062 -5.597 1.00 93.19 106 TRP A N 1
ATOM 846 C CA . TRP A 1 106 ? 9.782 -6.223 -6.256 1.00 93.19 106 TRP A CA 1
ATOM 847 C C . TRP A 1 106 ? 11.199 -6.758 -6.095 1.00 93.19 106 TRP A C 1
ATOM 849 O O . TRP A 1 106 ? 11.966 -6.683 -7.051 1.00 93.19 106 TRP A O 1
ATOM 859 N N . LEU A 1 107 ? 11.549 -7.342 -4.943 1.00 93.38 107 LEU A N 1
ATOM 860 C CA . LEU A 1 107 ? 12.834 -8.029 -4.788 1.00 93.38 107 LEU A CA 1
ATOM 861 C C . LEU A 1 107 ? 12.926 -9.252 -5.702 1.00 93.38 107 LEU A C 1
ATOM 863 O O . LEU A 1 107 ? 13.984 -9.486 -6.278 1.00 93.38 107 LEU A O 1
ATOM 867 N N . GLY A 1 108 ? 11.832 -9.997 -5.889 1.00 93.94 108 GLY A N 1
ATOM 868 C CA . GLY A 1 108 ? 11.779 -11.098 -6.850 1.00 93.94 108 GLY A CA 1
ATOM 869 C C . GLY A 1 108 ? 12.037 -10.625 -8.282 1.00 93.94 108 GLY A C 1
ATOM 870 O O . GLY A 1 108 ? 12.906 -11.168 -8.964 1.00 93.94 108 GLY A O 1
ATOM 871 N N . LEU A 1 109 ? 11.336 -9.575 -8.724 1.00 91.88 109 LEU A N 1
ATOM 872 C CA . LEU A 1 109 ? 11.535 -8.981 -10.052 1.00 91.88 109 LEU A CA 1
ATOM 873 C C . LEU A 1 109 ? 12.954 -8.435 -10.235 1.00 91.88 109 LEU A C 1
ATOM 875 O O . LEU A 1 109 ? 13.567 -8.647 -11.280 1.00 91.88 109 LEU A O 1
ATOM 879 N N . TRP A 1 110 ? 13.492 -7.772 -9.214 1.00 93.69 110 TRP A N 1
ATOM 880 C CA . TRP A 1 110 ? 14.864 -7.278 -9.215 1.00 93.69 110 TRP A CA 1
ATOM 881 C C . TRP A 1 110 ? 15.879 -8.408 -9.370 1.00 93.69 110 TRP A C 1
ATOM 883 O O . TRP A 1 110 ? 16.740 -8.355 -10.243 1.00 93.69 110 TRP A O 1
ATOM 893 N N . ASN A 1 111 ? 15.734 -9.461 -8.564 1.00 95.62 111 ASN A N 1
ATOM 894 C CA . ASN A 1 111 ? 16.624 -10.616 -8.554 1.00 95.62 111 ASN A CA 1
ATOM 895 C C . ASN A 1 111 ? 16.607 -11.383 -9.888 1.00 95.62 111 ASN A C 1
ATOM 897 O O . ASN A 1 111 ? 17.602 -11.994 -10.264 1.00 95.62 111 ASN A O 1
ATOM 901 N N . MET A 1 112 ? 15.495 -11.332 -10.627 1.00 93.44 112 MET A N 1
ATOM 902 C CA . MET A 1 112 ? 15.372 -11.907 -11.973 1.00 93.44 112 MET A CA 1
ATOM 903 C C . MET A 1 112 ? 15.836 -10.962 -13.095 1.00 93.44 112 MET A C 1
ATOM 905 O O . MET A 1 112 ? 15.675 -11.294 -14.267 1.00 93.44 112 MET A O 1
ATOM 909 N N . ASN A 1 113 ? 16.399 -9.792 -12.769 1.00 89.50 113 ASN A N 1
ATOM 910 C CA . ASN A 1 113 ? 16.748 -8.730 -13.722 1.00 89.50 113 ASN A CA 1
ATOM 911 C C . ASN A 1 113 ? 15.552 -8.225 -14.556 1.00 89.50 113 ASN A C 1
ATOM 913 O O . ASN A 1 113 ? 15.720 -7.753 -15.678 1.00 89.50 113 ASN A O 1
ATOM 917 N N . LEU A 1 114 ? 14.338 -8.305 -14.003 1.00 86.81 114 LEU A N 1
ATOM 918 C CA . LEU A 1 114 ? 13.098 -7.845 -14.642 1.00 86.81 114 LEU A CA 1
ATOM 919 C C . LEU A 1 114 ? 12.675 -6.440 -14.195 1.00 86.81 114 LEU A C 1
ATOM 921 O O . LEU A 1 114 ? 11.759 -5.867 -14.778 1.00 86.81 114 LEU A O 1
ATOM 925 N N . ALA A 1 115 ? 13.320 -5.879 -13.170 1.00 88.75 115 ALA A N 1
ATOM 926 C CA . ALA A 1 115 ? 13.068 -4.527 -12.685 1.00 88.75 115 ALA A CA 1
ATOM 927 C C . ALA A 1 115 ? 14.396 -3.779 -12.468 1.00 88.75 115 ALA A C 1
ATOM 929 O O . ALA A 1 115 ? 15.222 -4.236 -11.675 1.00 88.75 115 ALA A O 1
ATOM 930 N N . PRO A 1 116 ? 14.615 -2.624 -13.122 1.00 90.44 116 PRO A N 1
ATOM 931 C CA . PRO A 1 116 ? 15.777 -1.781 -12.864 1.00 90.44 116 PRO A CA 1
ATOM 932 C C . PRO A 1 116 ? 15.805 -1.288 -11.417 1.00 90.44 116 PRO A C 1
ATOM 934 O O . PRO A 1 116 ? 14.765 -0.966 -10.836 1.00 90.44 116 PRO A O 1
ATOM 937 N N . THR A 1 117 ? 17.005 -1.125 -10.858 1.00 93.12 117 THR A N 1
ATOM 938 C CA . THR A 1 117 ? 17.195 -0.621 -9.489 1.00 93.12 117 THR A CA 1
ATOM 939 C C . THR A 1 117 ? 16.487 0.718 -9.260 1.00 93.12 117 THR A C 1
ATOM 941 O O . THR A 1 117 ? 15.877 0.913 -8.211 1.00 93.12 117 THR A O 1
ATOM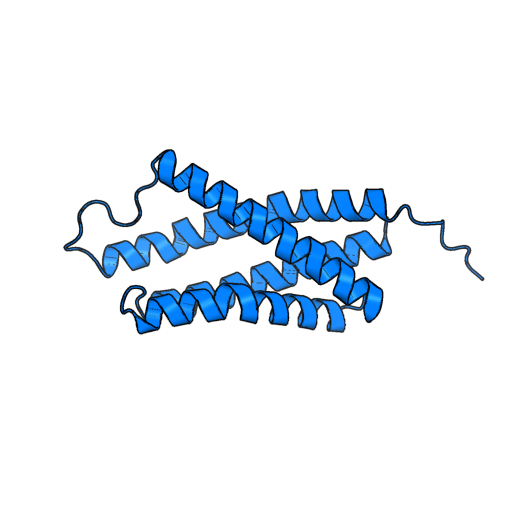 944 N N . GLN A 1 118 ? 16.486 1.625 -10.248 1.00 92.38 118 GLN A N 1
ATOM 945 C CA . GLN A 1 118 ? 15.789 2.912 -10.128 1.00 92.38 118 GLN A CA 1
ATOM 946 C C . GLN A 1 118 ? 14.273 2.748 -9.954 1.00 92.38 118 GLN A C 1
ATOM 948 O O . GLN A 1 118 ? 13.672 3.487 -9.178 1.00 92.38 118 GLN A O 1
ATOM 953 N N . VAL A 1 119 ? 13.655 1.773 -10.635 1.00 90.75 119 VAL A N 1
ATOM 954 C CA . VAL A 1 119 ? 12.213 1.510 -10.504 1.00 90.75 119 VAL A CA 1
ATOM 955 C C . VAL A 1 119 ? 11.890 1.095 -9.078 1.00 90.75 119 VAL A C 1
ATOM 957 O O . VAL A 1 119 ? 10.941 1.606 -8.498 1.00 90.75 119 VAL A O 1
ATOM 960 N N . ILE A 1 120 ? 12.704 0.230 -8.479 1.00 93.25 120 ILE A N 1
ATOM 961 C CA . ILE A 1 120 ? 12.473 -0.298 -7.128 1.00 93.25 120 ILE A CA 1
ATOM 962 C C . ILE A 1 120 ? 12.637 0.793 -6.073 1.00 93.25 120 ILE A C 1
ATOM 964 O O . ILE A 1 120 ? 11.792 0.920 -5.187 1.00 93.25 120 ILE A O 1
ATOM 968 N N . LEU A 1 121 ? 13.685 1.615 -6.198 1.00 94.31 121 LEU A N 1
ATOM 969 C CA . LEU A 1 121 ? 13.959 2.725 -5.280 1.00 94.31 121 LEU A CA 1
ATOM 970 C C . LEU A 1 121 ? 12.854 3.792 -5.276 1.00 94.31 121 LEU A C 1
ATOM 972 O O . LEU A 1 121 ? 12.749 4.542 -4.310 1.00 94.31 121 LEU A O 1
ATOM 976 N N . ILE A 1 122 ? 12.025 3.850 -6.321 1.00 94.00 122 ILE A N 1
ATOM 977 C CA . ILE A 1 122 ? 10.886 4.772 -6.420 1.00 94.00 122 ILE A CA 1
ATOM 978 C C . ILE A 1 122 ? 9.571 4.061 -6.072 1.00 94.00 122 ILE A C 1
ATOM 980 O O . ILE A 1 122 ? 8.789 4.554 -5.261 1.00 94.00 122 ILE A O 1
ATOM 984 N N . ALA A 1 123 ? 9.319 2.887 -6.651 1.00 93.06 123 ALA A N 1
ATOM 985 C CA . ALA A 1 123 ? 8.061 2.168 -6.499 1.00 93.06 123 ALA A CA 1
ATOM 986 C C . ALA A 1 123 ? 7.844 1.659 -5.069 1.00 93.06 123 ALA A C 1
ATOM 988 O O . ALA A 1 123 ? 6.725 1.766 -4.568 1.00 93.06 123 ALA A O 1
ATOM 989 N N . LEU A 1 124 ? 8.883 1.145 -4.392 1.00 95.31 124 LEU A N 1
ATOM 990 C CA . LEU A 1 124 ? 8.734 0.598 -3.040 1.00 95.31 124 LEU A CA 1
ATOM 991 C C . LEU A 1 124 ? 8.360 1.658 -1.994 1.00 95.31 124 LEU A C 1
ATOM 993 O O . LEU A 1 124 ? 7.411 1.402 -1.252 1.00 95.31 124 LEU A O 1
ATOM 997 N N . PRO A 1 125 ? 9.021 2.832 -1.912 1.00 96.81 125 PRO A N 1
ATOM 998 C CA . PRO A 1 125 ? 8.605 3.881 -0.980 1.00 96.81 125 PRO A CA 1
ATOM 999 C C . PRO A 1 125 ? 7.199 4.418 -1.258 1.00 96.81 125 PRO A C 1
ATOM 1001 O O . PRO A 1 125 ? 6.442 4.669 -0.322 1.00 96.81 125 PRO A O 1
ATOM 1004 N N . LEU A 1 126 ? 6.819 4.560 -2.532 1.00 96.94 126 LEU A N 1
ATOM 1005 C CA . LEU A 1 126 ? 5.472 5.005 -2.895 1.00 96.94 126 LEU A CA 1
ATOM 1006 C C . LEU A 1 126 ? 4.410 3.968 -2.502 1.00 96.94 126 LEU A C 1
ATOM 1008 O O . LEU A 1 126 ? 3.404 4.328 -1.897 1.00 96.94 126 LEU A O 1
ATOM 1012 N N . ALA A 1 127 ? 4.662 2.683 -2.765 1.00 96.88 127 ALA A N 1
ATOM 1013 C CA . ALA A 1 127 ? 3.783 1.599 -2.333 1.00 96.88 127 ALA A CA 1
ATOM 1014 C C . ALA A 1 127 ? 3.705 1.489 -0.799 1.00 96.88 127 ALA A C 1
ATOM 1016 O O . ALA A 1 127 ? 2.665 1.140 -0.246 1.00 96.88 127 ALA A O 1
ATOM 1017 N N . TRP A 1 128 ? 4.781 1.825 -0.079 1.00 98.00 128 TRP A N 1
ATOM 1018 C CA . TRP A 1 128 ? 4.737 1.901 1.382 1.00 98.00 128 TRP A CA 1
ATOM 1019 C C . TRP A 1 128 ? 3.770 2.990 1.850 1.00 98.00 128 TRP A C 1
ATOM 1021 O O . TRP A 1 128 ? 2.889 2.710 2.661 1.00 98.00 128 TRP A O 1
ATOM 1031 N N . LEU A 1 129 ? 3.872 4.206 1.303 1.00 98.19 129 LEU A N 1
ATOM 1032 C CA . LEU A 1 129 ? 2.948 5.300 1.624 1.00 98.19 129 LEU A CA 1
ATOM 1033 C C . LEU A 1 129 ? 1.492 4.944 1.293 1.00 98.19 129 LEU A C 1
ATOM 1035 O O . LEU A 1 129 ? 0.600 5.220 2.096 1.00 98.19 129 LEU A O 1
ATOM 1039 N N . GLU A 1 130 ? 1.260 4.287 0.156 1.00 98.19 130 GLU A N 1
ATOM 1040 C CA . GLU A 1 130 ? -0.052 3.773 -0.248 1.00 98.19 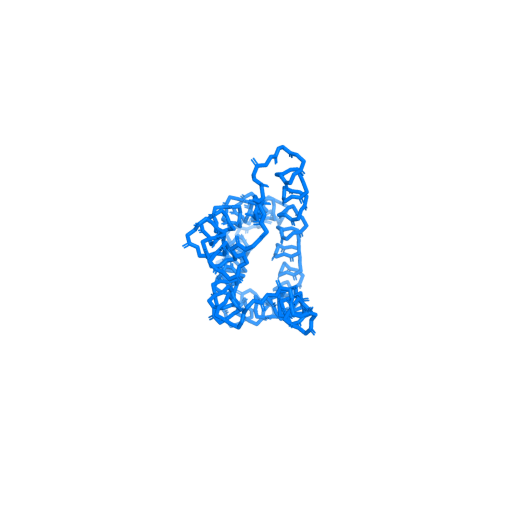130 GLU A CA 1
ATOM 1041 C C . GLU A 1 130 ? -0.643 2.838 0.815 1.00 98.19 130 GLU A C 1
ATOM 1043 O O . GLU A 1 130 ? -1.783 3.046 1.243 1.00 98.19 130 GLU A O 1
ATOM 1048 N N . MET A 1 131 ? 0.145 1.872 1.302 1.00 98.31 131 MET A N 1
ATOM 1049 C CA . MET A 1 131 ? -0.285 0.940 2.349 1.00 98.31 131 MET A CA 1
ATOM 1050 C C . MET A 1 131 ? -0.529 1.640 3.681 1.00 98.31 131 MET A C 1
ATOM 1052 O O . MET A 1 131 ? -1.520 1.349 4.347 1.00 98.31 131 MET A O 1
ATOM 1056 N N . ILE A 1 132 ? 0.317 2.595 4.068 1.00 98.50 132 ILE A N 1
ATOM 1057 C CA . ILE A 1 132 ? 0.118 3.374 5.295 1.00 98.50 132 ILE A CA 1
ATOM 1058 C C . ILE A 1 132 ? -1.196 4.160 5.245 1.00 98.50 132 ILE A C 1
ATOM 1060 O O . ILE A 1 132 ? -1.952 4.163 6.217 1.00 98.50 132 ILE A O 1
ATOM 1064 N N . ILE A 1 133 ? -1.508 4.803 4.121 1.00 98.56 133 ILE A N 1
ATOM 1065 C CA . ILE A 1 133 ? -2.770 5.536 3.974 1.00 98.56 133 ILE A CA 1
ATOM 1066 C C . ILE A 1 133 ? -3.956 4.562 3.986 1.00 98.56 133 ILE A C 1
ATOM 1068 O O . ILE A 1 133 ? -4.934 4.815 4.694 1.00 98.56 133 ILE A O 1
ATOM 1072 N N . ALA A 1 134 ? -3.842 3.411 3.317 1.00 98.50 134 ALA A N 1
ATOM 1073 C CA . ALA A 1 134 ? -4.887 2.391 3.312 1.00 98.50 134 ALA A CA 1
ATOM 1074 C C . ALA A 1 134 ? -5.209 1.864 4.726 1.00 98.50 134 ALA A C 1
ATOM 1076 O O . ALA A 1 134 ? -6.377 1.704 5.094 1.00 98.50 134 ALA A O 1
ATOM 1077 N N . THR A 1 135 ? -4.202 1.648 5.577 1.00 98.38 135 THR A N 1
ATOM 1078 C CA . THR A 1 135 ? -4.438 1.192 6.960 1.00 98.38 135 THR A CA 1
ATOM 1079 C C . THR A 1 135 ? -4.962 2.302 7.870 1.00 98.38 135 THR A C 1
ATOM 1081 O O . THR A 1 135 ? -5.734 2.036 8.798 1.00 98.38 135 THR A O 1
ATOM 1084 N N . LEU A 1 136 ? -4.607 3.561 7.603 1.00 98.50 136 LEU A N 1
ATOM 1085 C CA . LEU A 1 136 ? -5.180 4.715 8.298 1.00 98.50 136 LEU A CA 1
ATOM 1086 C C . LEU A 1 136 ? -6.663 4.915 7.955 1.00 98.50 136 LEU A C 1
ATOM 1088 O O . LEU A 1 136 ? -7.434 5.261 8.855 1.00 98.50 136 LEU A O 1
ATOM 1092 N N . ILE A 1 137 ? -7.075 4.636 6.712 1.00 98.31 137 ILE A N 1
ATOM 1093 C CA . ILE A 1 137 ? -8.487 4.597 6.295 1.00 98.31 137 ILE A CA 1
ATOM 1094 C C . ILE A 1 137 ? -9.246 3.533 7.096 1.00 98.31 137 ILE A C 1
ATOM 1096 O O . ILE A 1 137 ? -10.283 3.838 7.689 1.00 98.31 137 ILE A O 1
ATOM 1100 N N . V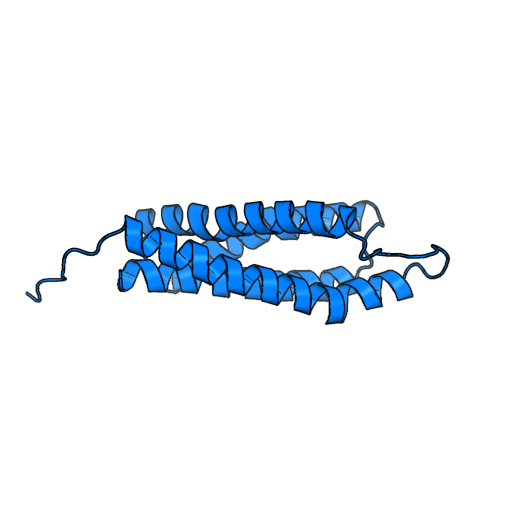AL A 1 138 ? -8.700 2.314 7.196 1.00 98.19 138 VAL A N 1
ATOM 1101 C CA . VAL A 1 138 ? -9.293 1.227 7.999 1.00 98.19 138 VAL A CA 1
ATOM 1102 C C . VAL A 1 138 ? -9.472 1.657 9.450 1.00 98.19 138 VAL A C 1
ATOM 1104 O O . VAL A 1 138 ? -10.573 1.595 9.997 1.00 98.19 138 VAL A O 1
ATOM 1107 N N . ARG A 1 139 ? -8.405 2.171 10.069 1.00 97.56 139 ARG A N 1
ATOM 1108 C CA . ARG A 1 139 ? -8.444 2.668 11.448 1.00 97.56 139 ARG A CA 1
ATOM 1109 C C . ARG A 1 139 ? -9.512 3.746 11.634 1.00 97.56 139 ARG A C 1
ATOM 1111 O O . ARG A 1 139 ? -10.201 3.764 12.654 1.00 97.56 139 ARG A O 1
ATOM 1118 N N . TRP A 1 140 ? -9.592 4.697 10.707 1.00 97.00 140 TRP A N 1
ATOM 1119 C CA . TRP A 1 140 ? -10.575 5.774 10.756 1.00 97.00 140 TRP A CA 1
ATOM 1120 C C . TRP A 1 140 ? -12.001 5.223 10.706 1.00 97.00 140 TRP A C 1
ATOM 1122 O O . TRP A 1 140 ? -12.828 5.629 11.525 1.00 97.00 140 TRP A O 1
ATOM 1132 N N . ALA A 1 141 ? -12.260 4.257 9.821 1.00 96.06 141 ALA A N 1
ATOM 1133 C CA . ALA A 1 141 ? -13.561 3.618 9.695 1.00 96.06 141 ALA A CA 1
ATOM 1134 C C . ALA A 1 141 ? -13.946 2.871 10.981 1.00 96.06 141 ALA A C 1
ATOM 1136 O O . ALA A 1 141 ? -15.035 3.098 11.495 1.00 96.06 141 ALA A O 1
ATOM 1137 N N . MET A 1 142 ? -13.029 2.092 11.570 1.00 94.56 142 MET A N 1
ATOM 1138 C CA . MET A 1 142 ? -13.255 1.379 12.841 1.00 94.56 142 MET A CA 1
ATOM 1139 C C . MET A 1 142 ? -13.589 2.302 14.021 1.00 94.56 142 MET A C 1
ATOM 1141 O O . MET A 1 142 ? -14.245 1.887 14.968 1.00 94.56 142 MET A O 1
ATOM 1145 N N . ARG A 1 143 ? -13.091 3.546 14.015 1.00 91.25 143 ARG A N 1
ATOM 1146 C CA . ARG A 1 143 ? -13.338 4.510 15.102 1.00 91.25 143 ARG A CA 1
ATOM 1147 C C . ARG A 1 143 ? -14.649 5.277 14.955 1.00 91.25 143 ARG A C 1
ATOM 1149 O O . ARG A 1 143 ? -15.092 5.873 15.933 1.00 91.25 143 ARG A O 1
ATOM 1156 N N . ARG A 1 144 ? -15.195 5.362 13.741 1.00 82.94 144 ARG A N 1
ATOM 1157 C CA . ARG A 1 144 ? -16.368 6.192 13.431 1.00 82.94 144 ARG A CA 1
ATOM 1158 C C . ARG A 1 144 ? -17.625 5.394 13.131 1.00 82.94 144 ARG A C 1
ATOM 1160 O O . ARG A 1 144 ? -18.711 5.906 13.383 1.00 82.94 144 ARG A O 1
ATOM 1167 N N . GLY A 1 145 ? -17.474 4.236 12.499 1.00 64.12 145 GLY A N 1
ATOM 1168 C CA . GLY A 1 145 ? -18.583 3.380 12.104 1.00 64.12 145 GLY A CA 1
ATOM 1169 C C . GLY A 1 145 ? -18.868 2.362 13.170 1.00 64.12 145 GLY A C 1
ATOM 1170 O O . GLY A 1 145 ? -20.071 2.145 13.404 1.00 64.12 145 GLY A O 1
#

Mean predicted aligned error: 4.75 Å

Foldseek 3Di:
DDPDPPADVVVLLVQLLVVLLVLLVVLCVCLCVVAVQVQLCVVCVVDPCPPPPDPVVVVVVNVVSNVLSCQLRVQLLVQCVVVNLDLVSLLVSLVVSLCVPPVVVVVVCVVVVNGDPRSCVRVSVSSSVSSSVSSNSNSVSVSPD

pLDDT: mean 91.35, std 11.0, range [38.66, 98.56]

Solvent-accessible surface area (backbone atoms only — not comparable to full-atom values): 7772 Å² total; per-residue (Å²): 135,84,81,73,72,85,56,45,63,67,61,15,49,54,51,24,42,54,53,31,45,56,49,51,53,54,49,51,53,48,49,36,66,75,44,46,48,58,50,51,37,70,74,39,69,88,49,83,73,60,83,61,90,45,70,71,53,50,52,56,47,53,52,49,50,51,53,48,33,48,49,46,36,51,52,32,46,55,52,28,68,74,74,41,74,42,73,68,50,24,48,50,41,11,50,51,51,26,50,65,55,50,49,51,50,52,51,50,35,36,76,69,71,72,41,59,69,72,48,51,73,50,49,51,61,53,48,36,53,53,30,33,52,37,17,47,44,37,39,50,23,71,75,73,42

Sequence (145 aa):
MTTLALSNPKRAFWLAVLLNFLWINASEVFRYFAFVMPLMRSALPQIHDVAPMNLPVFMVWGLWDTVLVFAATGLSWVLLERFGPTNRNALYAGSAIWATVFVILWLGLWNMNLAPTQVILIALPLAWLEMIIATLIVRWAMRRG

Radius of gyration: 17.42 Å; Cα contacts (8 Å, |Δi|>4): 143; chains: 1; bounding box: 40×21×60 Å